Protein AF-A0A3P6D3C7-F1 (afdb_monomer)

Foldseek 3Di:
DVVVVVVVVVVVVVVVVVVVVVVVVVVVVVVVVPDDDPDADPPVGDDDDDPPDDDDDDDDQVPDQQPCPVQVPDPNSPDDWAWDQPPVVRGIHTD

Nearest PDB structures (foldseek):
  6nby-assembly1_I  TM=8.398E-01  e=3.054E-09  Thermosynechococcus vestitus BP-1
  6tjv-assembly1_I  TM=9.315E-01  e=3.288E-08  Thermosynechococcus vestitus BP-1
  6l7p-assembly1_I  TM=8.449E-01  e=1.360E-08  Thermosynechococcus vestitus BP-1
  7z0s-assembly1_F  TM=7.542E-01  e=3.197E-01  Escherichia coli K-12

Structure (mmCIF, N/CA/C/O backbone):
data_AF-A0A3P6D3C7-F1
#
_entry.id   AF-A0A3P6D3C7-F1
#
loop_
_atom_site.group_PDB
_atom_site.id
_atom_site.type_symbol
_atom_site.label_atom_id
_atom_site.label_alt_id
_atom_site.label_comp_id
_atom_site.label_asym_id
_atom_site.label_entity_id
_atom_site.label_seq_id
_atom_site.pdbx_PDB_ins_code
_atom_site.Cartn_x
_atom_site.Cartn_y
_atom_site.Cartn_z
_atom_site.occupancy
_atom_site.B_iso_or_equiv
_atom_site.auth_seq_id
_atom_site.auth_comp_id
_atom_site.auth_asym_id
_atom_site.auth_atom_id
_atom_site.pdbx_PDB_model_num
ATOM 1 N N . MET A 1 1 ? -9.542 -12.454 62.817 1.00 54.44 1 MET A N 1
ATOM 2 C CA . MET A 1 1 ? -10.793 -12.211 62.056 1.00 54.44 1 MET A CA 1
ATOM 3 C C . MET A 1 1 ? -10.710 -11.000 61.123 1.00 54.44 1 MET A C 1
ATOM 5 O O . MET A 1 1 ? -11.135 -11.123 59.986 1.00 54.44 1 MET A O 1
ATOM 9 N N . LEU A 1 2 ? -10.102 -9.876 61.528 1.00 63.59 2 LEU A N 1
ATOM 10 C CA . LEU A 1 2 ? -9.912 -8.683 60.678 1.00 63.59 2 LEU A CA 1
ATOM 11 C C . LEU A 1 2 ? -9.209 -8.885 59.306 1.00 63.59 2 LEU A C 1
ATOM 13 O O . LEU A 1 2 ? -9.701 -8.317 58.335 1.00 63.59 2 LEU A O 1
ATOM 17 N N . PRO A 1 3 ? -8.132 -9.689 59.155 1.00 71.81 3 PRO A N 1
ATOM 18 C CA . PRO A 1 3 ? -7.420 -9.793 57.870 1.00 71.81 3 PRO A CA 1
ATOM 19 C C . PRO A 1 3 ? -8.184 -10.576 56.786 1.00 71.81 3 PRO A C 1
ATOM 21 O O . PRO A 1 3 ? -7.957 -10.368 55.599 1.00 71.81 3 PRO A O 1
ATOM 24 N N . MET A 1 4 ? -9.120 -11.452 57.173 1.00 73.06 4 MET A N 1
ATOM 25 C CA . MET A 1 4 ? -9.997 -12.136 56.210 1.00 73.06 4 MET A CA 1
ATOM 26 C C . MET A 1 4 ? -11.016 -11.170 55.594 1.00 73.06 4 MET A C 1
ATOM 28 O O . MET A 1 4 ? -11.297 -11.240 54.400 1.00 73.06 4 MET A O 1
ATOM 32 N N . IL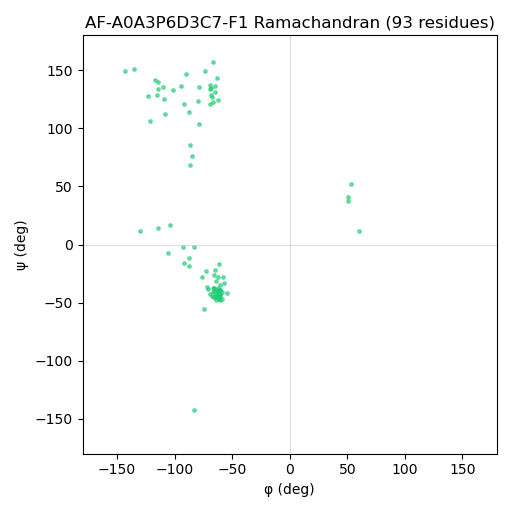E A 1 5 ? -11.541 -10.246 56.402 1.00 79.25 5 ILE A N 1
ATOM 33 C CA . ILE A 1 5 ? -12.549 -9.270 55.973 1.00 79.25 5 ILE A CA 1
ATOM 34 C C . ILE A 1 5 ? -11.925 -8.266 54.995 1.00 79.25 5 ILE A C 1
ATOM 36 O O . ILE A 1 5 ? -12.508 -7.977 53.952 1.00 79.25 5 ILE A O 1
ATOM 40 N N . THR A 1 6 ? -10.706 -7.791 55.271 1.00 81.69 6 THR A N 1
ATOM 41 C CA . THR A 1 6 ? -9.988 -6.883 54.362 1.00 81.69 6 THR A CA 1
ATOM 42 C C . THR A 1 6 ? -9.601 -7.561 53.046 1.00 81.69 6 THR A C 1
ATOM 44 O O . THR A 1 6 ? -9.712 -6.939 51.991 1.00 81.69 6 THR A O 1
ATOM 47 N N . GLY A 1 7 ? -9.218 -8.844 53.071 1.00 82.50 7 GLY A N 1
ATOM 48 C CA . GLY A 1 7 ? -8.962 -9.635 51.862 1.00 82.50 7 GLY A CA 1
ATOM 49 C C . GLY A 1 7 ? -10.198 -9.768 50.965 1.00 82.50 7 GLY A C 1
ATOM 50 O O . GLY A 1 7 ? -10.118 -9.509 49.764 1.00 82.50 7 GLY A O 1
ATOM 51 N N . PHE A 1 8 ? -11.355 -10.087 51.555 1.00 85.50 8 PHE A N 1
ATOM 52 C CA . PHE A 1 8 ? -12.626 -10.178 50.829 1.00 85.50 8 PHE A CA 1
ATOM 53 C C . PHE A 1 8 ? -13.050 -8.830 50.224 1.00 85.50 8 PHE A C 1
ATOM 55 O O . PHE A 1 8 ? -13.423 -8.760 49.052 1.00 85.50 8 PHE A O 1
ATOM 62 N N . MET A 1 9 ? -12.926 -7.739 50.986 1.00 84.12 9 MET A N 1
ATOM 63 C CA . MET A 1 9 ? -13.222 -6.388 50.496 1.00 84.12 9 MET A CA 1
ATOM 64 C C . MET A 1 9 ? -12.300 -5.968 49.341 1.00 84.12 9 MET A C 1
ATOM 66 O O . MET A 1 9 ? -12.771 -5.398 48.356 1.00 84.12 9 MET A O 1
ATOM 70 N N . ASN A 1 10 ? -11.005 -6.284 49.423 1.00 88.19 10 ASN A N 1
ATOM 71 C CA . ASN A 1 10 ? -10.037 -5.978 48.369 1.00 88.19 10 ASN A CA 1
ATOM 72 C C . ASN A 1 10 ? -10.304 -6.781 47.087 1.00 88.19 10 ASN A C 1
ATOM 74 O O . ASN A 1 10 ? -10.245 -6.214 45.996 1.00 88.19 10 ASN A O 1
ATOM 78 N N . TYR A 1 11 ? -10.653 -8.066 47.205 1.00 89.50 11 TYR A N 1
ATOM 79 C CA . TYR A 1 11 ? -11.048 -8.890 46.060 1.00 89.50 11 TYR A CA 1
ATOM 80 C C . TYR A 1 11 ? -12.312 -8.338 45.388 1.00 89.50 11 TYR A C 1
ATOM 82 O O . TYR A 1 11 ? -12.315 -8.113 44.181 1.00 89.50 11 TYR A O 1
ATOM 90 N N . GLY A 1 12 ? -13.339 -7.986 46.172 1.00 91.81 12 GLY A N 1
ATOM 91 C CA . GLY A 1 12 ? -14.556 -7.357 45.648 1.00 91.81 12 GLY A CA 1
ATOM 92 C C . GLY A 1 12 ? -14.284 -6.036 44.915 1.00 91.81 12 GLY A C 1
ATOM 93 O O . GLY A 1 12 ? -14.823 -5.800 43.831 1.00 91.81 12 GLY A O 1
ATOM 94 N N . GLN A 1 13 ? -13.389 -5.194 45.447 1.00 90.75 13 GLN A N 1
ATOM 95 C CA . GLN A 1 13 ? -12.955 -3.971 44.761 1.00 90.75 13 GLN A CA 1
ATOM 96 C C . GLN A 1 13 ? -12.225 -4.261 43.442 1.00 90.75 13 GLN A C 1
ATOM 98 O O . GLN A 1 13 ? -12.443 -3.546 42.461 1.00 90.75 13 GLN A O 1
ATOM 103 N N . GLN A 1 14 ? -11.381 -5.295 43.387 1.00 92.69 14 GLN A N 1
ATOM 104 C CA . GLN A 1 14 ? -10.697 -5.710 42.158 1.00 92.69 14 GLN A CA 1
ATOM 105 C C . GLN A 1 14 ? -11.687 -6.227 41.108 1.00 92.69 14 GLN A C 1
ATOM 107 O O . GLN A 1 14 ? -11.621 -5.796 39.956 1.00 92.69 14 GLN A O 1
ATOM 112 N N . THR A 1 15 ? -12.649 -7.066 41.501 1.00 94.00 15 THR A N 1
ATOM 113 C CA . THR A 1 15 ? -13.689 -7.585 40.601 1.00 94.00 15 THR A CA 1
ATOM 114 C C . THR A 1 15 ? -14.537 -6.457 40.013 1.00 94.00 15 THR A C 1
ATOM 116 O O . THR A 1 15 ? -14.787 -6.440 38.810 1.00 94.00 15 THR A O 1
ATOM 119 N N . LEU A 1 16 ? -14.920 -5.460 40.819 1.00 94.06 16 LEU A N 1
ATOM 120 C CA . LEU A 1 16 ? -15.676 -4.296 40.341 1.00 94.06 16 LEU A CA 1
ATOM 121 C C . LEU A 1 16 ? -14.868 -3.418 39.378 1.00 94.06 16 LEU A C 1
ATOM 123 O O . LEU A 1 16 ? -15.419 -2.906 38.401 1.00 94.06 16 LEU A O 1
ATOM 127 N N . ARG A 1 17 ? -13.564 -3.243 39.623 1.00 94.06 17 ARG A N 1
ATOM 128 C CA . ARG A 1 17 ? -1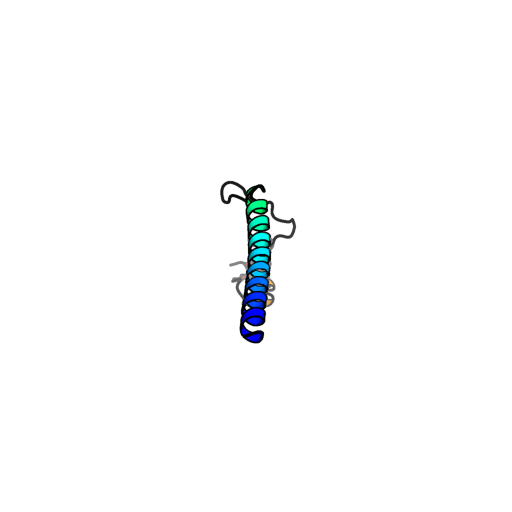2.674 -2.533 38.690 1.00 94.06 17 ARG A CA 1
ATOM 129 C C . ARG A 1 17 ? -12.571 -3.282 37.363 1.00 94.06 17 ARG A C 1
ATOM 131 O O . ARG A 1 17 ? -12.771 -2.670 36.318 1.00 94.06 17 ARG A O 1
ATOM 138 N N . ALA A 1 18 ? -12.344 -4.594 37.407 1.00 95.38 18 ALA A N 1
ATOM 139 C CA . ALA A 1 18 ? -12.284 -5.437 36.216 1.00 95.38 18 ALA A CA 1
ATOM 140 C C . ALA A 1 18 ? -13.596 -5.384 35.414 1.00 95.38 18 ALA A C 1
ATOM 142 O O . ALA A 1 18 ? -13.571 -5.132 34.211 1.00 95.38 18 ALA A O 1
ATOM 143 N N . ALA A 1 19 ? -14.743 -5.517 36.085 1.00 96.62 19 ALA A N 1
ATOM 144 C CA . ALA A 1 19 ? -16.057 -5.426 35.454 1.00 96.62 19 ALA A CA 1
ATOM 145 C C . ALA A 1 19 ? -16.300 -4.061 34.787 1.00 96.62 19 ALA A C 1
ATOM 147 O O . ALA A 1 19 ? -16.838 -4.006 33.683 1.00 96.62 19 ALA A O 1
ATOM 148 N N . ARG A 1 20 ? -15.860 -2.954 35.407 1.00 96.50 20 ARG A N 1
ATOM 149 C CA . ARG A 1 20 ? -15.943 -1.616 34.797 1.00 96.50 20 ARG A CA 1
ATOM 150 C C . ARG A 1 20 ? -15.107 -1.503 33.526 1.00 96.50 20 ARG A C 1
ATOM 152 O O . ARG A 1 20 ? -15.613 -0.979 32.540 1.00 96.50 20 ARG A O 1
ATOM 159 N N . TYR A 1 21 ? -13.870 -1.997 33.525 1.00 97.00 21 TYR A N 1
ATOM 160 C CA . TYR A 1 21 ? -13.022 -1.961 32.327 1.00 97.00 21 TYR A CA 1
ATOM 161 C C . TYR A 1 21 ? -13.591 -2.815 31.193 1.00 97.00 21 TYR A C 1
ATOM 163 O O . TYR A 1 21 ? -13.626 -2.380 30.044 1.00 97.00 21 TYR A O 1
ATOM 171 N N . ILE A 1 22 ? -14.115 -3.995 31.526 1.00 97.44 22 ILE A N 1
ATOM 172 C CA . ILE A 1 22 ? -14.802 -4.865 30.568 1.00 97.44 22 ILE A CA 1
ATOM 173 C C . ILE A 1 22 ? -16.041 -4.158 29.998 1.00 97.44 22 ILE A C 1
ATOM 175 O O . ILE A 1 22 ? -16.218 -4.108 28.783 1.00 97.44 22 ILE A O 1
ATOM 179 N N . GLY A 1 23 ? -16.861 -3.542 30.854 1.00 97.56 23 GLY A N 1
ATOM 180 C CA . GLY A 1 23 ? -18.041 -2.783 30.435 1.00 97.56 23 GLY A CA 1
ATOM 181 C C . GLY A 1 23 ? -17.704 -1.591 29.535 1.00 97.56 23 GLY A C 1
ATOM 182 O O . GLY A 1 23 ? -18.396 -1.357 28.545 1.00 97.56 23 GLY A O 1
ATOM 183 N N . GLN A 1 24 ? -16.611 -0.878 29.819 1.00 96.69 24 GLN A N 1
ATOM 184 C CA . GLN A 1 24 ? -16.105 0.189 28.948 1.00 96.69 24 GLN A CA 1
ATOM 185 C C . GLN A 1 24 ? -15.727 -0.349 27.561 1.00 96.69 24 GLN A C 1
ATOM 187 O O . GLN A 1 24 ? -16.120 0.241 26.555 1.00 96.69 24 GLN A O 1
ATOM 192 N N . GLY A 1 25 ? -15.034 -1.492 27.494 1.00 97.19 25 GLY A N 1
ATOM 193 C CA . GLY A 1 25 ? -14.697 -2.156 26.231 1.00 97.19 25 GLY A CA 1
ATOM 194 C C . GLY A 1 25 ? -15.938 -2.562 25.432 1.00 97.19 25 GLY A C 1
ATOM 195 O O . GLY A 1 25 ? -16.057 -2.221 24.254 1.00 97.19 25 GLY A O 1
ATOM 196 N N . PHE A 1 26 ? -16.910 -3.206 26.083 1.00 97.19 26 PHE A N 1
ATOM 197 C CA . PHE A 1 26 ? -18.168 -3.593 25.440 1.00 97.19 26 PHE A CA 1
ATOM 198 C C . PHE A 1 26 ? -18.949 -2.389 24.908 1.00 97.19 26 PHE A C 1
ATOM 200 O O . PHE A 1 26 ? -19.428 -2.423 23.773 1.00 97.19 26 PHE A O 1
ATOM 207 N N . MET A 1 27 ? -19.020 -1.297 25.670 1.00 97.25 27 MET A N 1
ATOM 208 C CA . MET A 1 27 ? -19.701 -0.078 25.232 1.00 97.25 27 MET A CA 1
ATOM 209 C C . MET A 1 27 ? -19.073 0.503 23.956 1.00 97.25 27 MET A C 1
ATOM 211 O O . MET A 1 27 ? -19.790 0.912 23.040 1.00 97.25 27 MET A O 1
ATOM 215 N N . ILE A 1 28 ? -17.741 0.468 23.842 1.00 96.81 28 ILE A N 1
ATOM 216 C CA . ILE A 1 28 ? -17.037 0.889 22.625 1.00 96.81 28 ILE A CA 1
ATOM 217 C C . ILE A 1 28 ? -17.363 -0.049 21.458 1.00 96.81 28 ILE A C 1
ATOM 219 O O . ILE A 1 28 ? -17.668 0.440 20.367 1.00 96.81 28 ILE A O 1
ATOM 223 N N . THR A 1 29 ? -17.340 -1.370 21.658 1.00 96.19 29 THR A N 1
ATOM 224 C CA . THR A 1 29 ? -17.677 -2.320 20.580 1.00 96.19 29 THR A CA 1
ATOM 225 C C . THR A 1 29 ? -19.102 -2.119 20.070 1.00 96.19 29 THR A C 1
ATOM 227 O O . THR A 1 29 ? -19.305 -2.011 18.862 1.00 96.19 29 THR A O 1
ATOM 230 N N . LEU A 1 30 ? -20.069 -1.935 20.975 1.00 96.31 30 LEU A N 1
ATOM 231 C CA . LEU A 1 30 ? -21.456 -1.658 20.615 1.00 96.31 30 LEU A CA 1
ATOM 232 C C . LEU A 1 30 ? -21.571 -0.344 19.828 1.00 96.31 30 LEU A C 1
ATOM 234 O O . LEU A 1 30 ? -22.248 -0.302 18.804 1.00 96.31 30 LEU A O 1
ATOM 238 N N . SER A 1 31 ? -20.834 0.701 20.222 1.00 95.88 31 SER A N 1
ATOM 239 C CA . SER A 1 31 ? -20.814 1.973 19.483 1.00 95.88 31 SER A CA 1
ATOM 240 C C . SER A 1 31 ? -20.280 1.853 18.045 1.00 95.88 31 SER A C 1
ATOM 242 O O . SER A 1 31 ? -20.693 2.627 17.182 1.00 95.88 31 SER A O 1
ATOM 244 N N . HIS A 1 32 ? -19.399 0.884 17.757 1.00 96.19 32 HIS A N 1
ATOM 245 C CA . HIS A 1 32 ? -18.877 0.652 16.404 1.00 96.19 32 HIS A CA 1
ATOM 246 C C . HIS A 1 32 ? -19.888 -0.061 15.501 1.00 96.19 32 HIS A C 1
ATOM 248 O O . HIS A 1 32 ? -19.878 0.186 14.299 1.00 96.19 32 HIS A O 1
ATOM 254 N N . THR A 1 33 ? -20.791 -0.877 16.057 1.00 95.12 33 THR A N 1
ATOM 255 C CA . THR A 1 33 ? -21.837 -1.561 15.269 1.00 95.12 33 THR A CA 1
ATOM 256 C C . THR A 1 33 ? -22.848 -0.600 14.641 1.00 95.12 33 THR A C 1
ATOM 258 O O . THR A 1 33 ? -23.412 -0.904 13.598 1.00 95.12 33 THR A O 1
ATOM 261 N N . ASN A 1 34 ? -23.038 0.583 15.235 1.00 95.62 34 ASN A N 1
ATOM 262 C CA . ASN A 1 34 ? -23.924 1.624 14.710 1.00 95.62 34 ASN A CA 1
ATOM 263 C C . ASN A 1 34 ? -23.265 2.503 13.625 1.00 95.62 34 ASN A C 1
ATOM 265 O O . ASN A 1 34 ? -23.887 3.429 13.108 1.00 95.62 34 ASN A O 1
ATOM 269 N N . ARG A 1 35 ? -21.984 2.282 13.300 1.00 95.75 35 ARG A N 1
ATOM 270 C CA . ARG A 1 35 ? -21.298 3.022 12.233 1.00 95.75 35 ARG A CA 1
ATOM 271 C C . ARG A 1 35 ? -21.472 2.296 10.905 1.00 95.75 35 ARG A C 1
ATOM 273 O O . ARG A 1 35 ? -21.482 1.070 10.854 1.00 95.75 35 ARG A O 1
ATOM 280 N N . LEU A 1 36 ? -21.555 3.062 9.821 1.00 94.88 36 LEU A N 1
ATOM 281 C CA . LEU A 1 36 ? -21.532 2.504 8.471 1.00 94.88 36 LEU A CA 1
ATOM 282 C C . LEU A 1 36 ? -20.182 1.805 8.207 1.00 94.88 36 LEU A C 1
ATOM 284 O O . LEU A 1 36 ? -19.145 2.294 8.674 1.00 94.88 36 LEU A O 1
ATOM 288 N N . PRO A 1 37 ? -20.170 0.681 7.468 1.00 93.88 37 PRO A N 1
ATOM 289 C CA . PRO A 1 37 ? -18.941 -0.037 7.160 1.00 93.88 37 PRO A CA 1
ATOM 290 C C . PRO A 1 37 ? -18.035 0.806 6.254 1.00 93.88 37 PRO A C 1
ATOM 292 O O . PRO A 1 37 ? -18.420 1.192 5.154 1.00 93.88 37 PRO A O 1
ATOM 295 N N . VAL A 1 38 ? -16.804 1.064 6.702 1.00 94.06 38 VAL A N 1
ATOM 296 C CA . VAL A 1 38 ? -15.768 1.745 5.905 1.00 94.06 38 VAL A CA 1
ATOM 297 C C . VAL A 1 38 ? -15.029 0.697 5.067 1.00 94.06 38 VAL A C 1
ATOM 299 O O . VAL A 1 38 ? -13.883 0.344 5.337 1.00 94.06 38 VAL A O 1
ATOM 302 N N . THR A 1 39 ? -15.734 0.127 4.091 1.00 94.31 39 THR A N 1
ATOM 303 C CA . THR A 1 39 ? -15.246 -0.956 3.221 1.00 94.31 39 THR A CA 1
ATOM 304 C C . THR A 1 39 ? -15.599 -0.672 1.769 1.00 94.31 39 THR A C 1
ATOM 306 O O . THR A 1 39 ? -16.640 -0.083 1.512 1.00 94.31 39 THR A O 1
ATOM 309 N N . ILE A 1 40 ? -14.785 -1.160 0.832 1.00 95.56 40 ILE A N 1
ATOM 310 C CA . ILE A 1 40 ? -15.040 -1.072 -0.612 1.00 95.56 40 ILE A CA 1
ATOM 311 C C . ILE A 1 40 ? -15.373 -2.473 -1.118 1.00 95.56 40 ILE A C 1
ATOM 313 O O . ILE A 1 40 ? -14.597 -3.409 -0.899 1.00 95.56 40 ILE A O 1
ATOM 317 N N . GLN A 1 41 ? -16.517 -2.634 -1.780 1.00 96.06 41 GLN A N 1
ATOM 318 C CA . GLN A 1 41 ? -17.006 -3.951 -2.201 1.00 96.06 41 GLN A CA 1
ATOM 319 C C . GLN A 1 41 ? -16.416 -4.401 -3.544 1.00 96.06 41 GLN A C 1
ATOM 321 O O . GLN A 1 41 ? -17.090 -4.395 -4.573 1.00 96.06 41 GLN A O 1
ATOM 326 N N . TYR A 1 42 ? -15.161 -4.846 -3.554 1.00 94.56 42 TYR A N 1
ATOM 327 C CA . TYR A 1 42 ? -14.575 -5.466 -4.748 1.00 94.56 42 TYR A CA 1
ATOM 328 C C . TYR A 1 42 ? -15.301 -6.785 -5.096 1.00 94.56 42 TYR A C 1
ATOM 330 O O . TYR A 1 42 ? -15.550 -7.581 -4.188 1.00 94.56 42 TYR A O 1
ATOM 338 N N . PRO A 1 43 ? -15.622 -7.082 -6.373 1.00 95.38 43 PRO A N 1
ATOM 339 C CA . PRO A 1 43 ? -15.257 -6.371 -7.606 1.00 95.38 43 PRO A CA 1
ATOM 340 C C . PRO A 1 43 ? -16.271 -5.319 -8.089 1.00 95.38 43 PRO A C 1
ATOM 342 O O . PRO A 1 43 ? -16.027 -4.684 -9.118 1.00 95.38 43 PRO A O 1
ATOM 345 N N . TYR A 1 44 ? -17.396 -5.160 -7.389 1.00 96.75 44 TYR A N 1
ATOM 346 C CA . TYR A 1 44 ? -18.507 -4.286 -7.785 1.00 96.75 44 TYR A CA 1
ATOM 347 C C . TYR A 1 44 ? -18.166 -2.798 -7.640 1.00 96.75 44 TYR A C 1
ATOM 349 O O . TYR A 1 44 ? -18.535 -1.989 -8.486 1.00 96.75 44 TYR A O 1
ATOM 357 N N . GLU A 1 45 ? -17.407 -2.453 -6.605 1.00 95.69 45 GLU A N 1
ATOM 358 C CA . GLU A 1 45 ? -16.889 -1.118 -6.341 1.00 95.69 45 GLU A CA 1
ATOM 359 C C . GLU A 1 45 ? -15.356 -1.142 -6.427 1.00 95.69 45 GLU A C 1
ATOM 361 O O . GLU A 1 45 ? -14.693 -1.991 -5.825 1.00 95.69 45 GLU A O 1
ATOM 366 N N . LYS A 1 46 ? -14.774 -0.222 -7.206 1.00 93.69 46 LYS A N 1
ATOM 367 C CA . LYS A 1 46 ? -13.320 -0.098 -7.386 1.00 93.69 46 LYS A CA 1
ATOM 368 C C . LYS A 1 46 ? -12.835 1.225 -6.814 1.00 93.69 46 LYS A C 1
ATOM 370 O O . LYS A 1 46 ? -13.396 2.274 -7.116 1.00 93.69 46 LYS A O 1
ATOM 375 N N . LEU A 1 47 ? -11.748 1.173 -6.046 1.00 93.06 47 LEU A N 1
ATOM 376 C CA . LEU A 1 47 ? -11.064 2.374 -5.578 1.00 93.06 47 LEU A CA 1
ATOM 377 C C . LEU A 1 47 ? -10.390 3.089 -6.757 1.00 93.06 47 LEU A C 1
ATOM 379 O O . LEU A 1 47 ? -9.732 2.459 -7.588 1.00 93.06 47 LEU A O 1
ATOM 383 N N . ILE A 1 48 ? -10.512 4.413 -6.790 1.00 93.75 48 ILE A N 1
ATOM 384 C CA . ILE A 1 48 ? -9.772 5.265 -7.718 1.00 93.75 48 ILE A CA 1
ATOM 385 C C . ILE A 1 48 ? -8.294 5.244 -7.312 1.00 93.75 48 ILE A C 1
ATOM 387 O O . ILE A 1 48 ? -7.936 5.592 -6.186 1.00 93.75 48 ILE A O 1
ATOM 391 N N . THR A 1 49 ? -7.426 4.812 -8.224 1.00 94.12 49 THR A N 1
ATOM 392 C CA . THR A 1 49 ? -5.976 4.808 -8.009 1.00 94.12 49 THR A CA 1
ATOM 393 C C . THR A 1 49 ? -5.409 6.222 -8.079 1.00 94.12 49 THR A C 1
ATOM 395 O O . THR A 1 49 ? -5.900 7.057 -8.835 1.00 94.12 49 THR A O 1
ATOM 398 N N . SER A 1 50 ? -4.338 6.487 -7.331 1.00 95.75 50 SER A N 1
ATOM 399 C CA . SER A 1 50 ? -3.631 7.767 -7.409 1.00 95.75 50 SER A CA 1
ATOM 400 C C . SER A 1 50 ? -2.951 7.967 -8.769 1.00 95.75 50 SER A C 1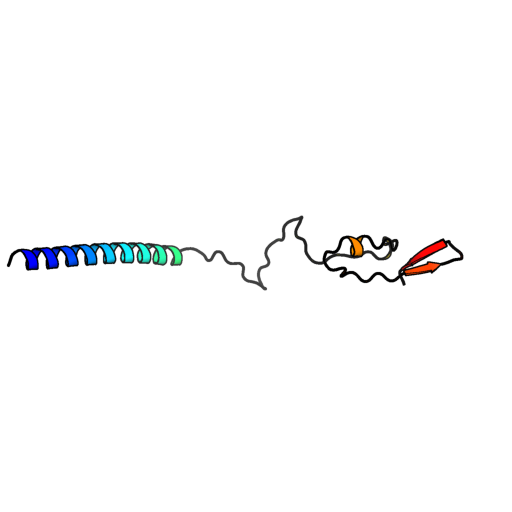
ATOM 402 O O . SER A 1 50 ? -2.597 7.004 -9.447 1.00 95.75 50 SER A O 1
ATOM 404 N N . GLU A 1 51 ? -2.694 9.224 -9.142 1.00 95.75 51 GLU A N 1
ATOM 405 C CA . GLU A 1 51 ? -2.042 9.579 -10.417 1.00 95.75 51 GLU A CA 1
ATOM 406 C C . GLU A 1 51 ? -0.654 8.940 -10.596 1.00 95.75 51 GLU A C 1
ATOM 408 O O . GLU A 1 51 ? -0.215 8.683 -11.712 1.00 95.75 51 GLU A O 1
ATOM 413 N N . ARG A 1 52 ? 0.049 8.665 -9.489 1.00 96.00 52 ARG A N 1
ATOM 414 C CA . ARG A 1 52 ? 1.386 8.043 -9.475 1.00 96.00 52 ARG A CA 1
ATOM 415 C C . ARG A 1 52 ? 1.361 6.568 -9.075 1.00 96.00 52 ARG A C 1
ATOM 417 O O . ARG A 1 52 ? 2.396 6.019 -8.689 1.00 96.00 52 ARG A O 1
ATOM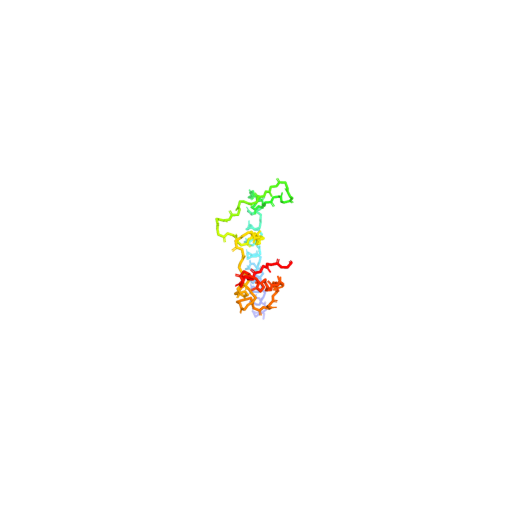 424 N N . PHE A 1 53 ? 0.196 5.927 -9.119 1.00 96.88 53 PHE A N 1
ATOM 425 C CA . PHE A 1 53 ? 0.081 4.505 -8.829 1.00 96.88 53 PHE A CA 1
ATOM 426 C C . PHE A 1 53 ? 0.883 3.684 -9.849 1.00 96.88 53 PHE A C 1
ATOM 428 O O . PHE A 1 53 ? 0.695 3.795 -11.060 1.00 96.88 53 PHE A O 1
ATOM 435 N N . ARG A 1 54 ? 1.799 2.845 -9.357 1.00 95.81 54 ARG A N 1
ATOM 436 C CA . ARG A 1 54 ? 2.641 1.984 -10.194 1.00 95.81 54 ARG A CA 1
ATOM 437 C C .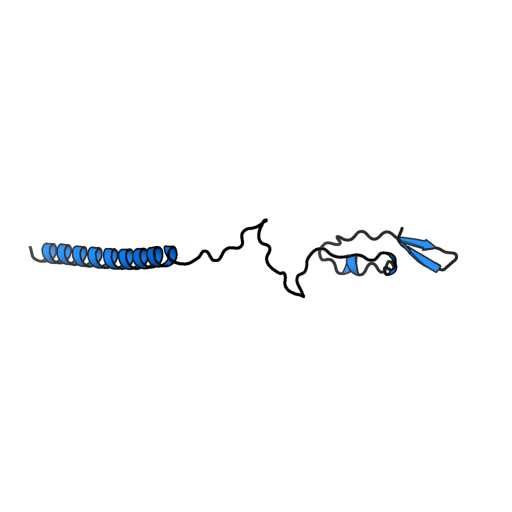 ARG A 1 54 ? 1.905 0.676 -10.480 1.00 95.81 54 ARG A C 1
ATOM 439 O O . ARG A 1 54 ? 2.058 -0.295 -9.748 1.00 95.81 54 ARG A O 1
ATOM 446 N N . GLY A 1 55 ? 1.070 0.693 -11.517 1.00 94.44 55 GLY A N 1
ATOM 447 C CA . GLY A 1 55 ? 0.371 -0.487 -12.025 1.00 94.44 55 GLY A CA 1
ATOM 448 C C . GLY A 1 55 ? 1.232 -1.320 -12.979 1.00 94.44 55 GLY A C 1
ATOM 449 O O . GLY A 1 55 ? 2.441 -1.465 -12.808 1.00 94.44 55 GLY A O 1
ATOM 450 N N . ARG A 1 56 ? 0.602 -1.859 -14.026 1.00 94.75 56 ARG A N 1
ATOM 451 C CA . ARG A 1 56 ? 1.309 -2.581 -15.090 1.00 94.75 56 ARG A CA 1
ATOM 452 C C . ARG A 1 56 ? 2.156 -1.614 -15.923 1.00 94.75 56 ARG A C 1
ATOM 454 O O . ARG A 1 56 ? 1.656 -0.580 -16.360 1.00 94.75 56 ARG A O 1
ATOM 461 N N . ILE A 1 57 ? 3.403 -1.990 -16.197 1.00 95.00 57 ILE A N 1
ATOM 462 C CA . ILE A 1 57 ? 4.284 -1.253 -17.110 1.00 95.00 57 ILE A CA 1
ATOM 463 C C . ILE A 1 57 ? 3.700 -1.319 -18.528 1.00 95.00 57 ILE A C 1
ATOM 465 O O . ILE A 1 57 ? 3.335 -2.392 -19.009 1.00 95.00 57 ILE A O 1
ATOM 469 N N . HIS A 1 58 ? 3.603 -0.168 -19.190 1.00 95.00 58 HIS A N 1
ATOM 470 C CA . HIS A 1 58 ? 3.274 -0.072 -20.609 1.00 95.00 58 HIS A CA 1
ATOM 471 C C . HIS A 1 58 ? 4.569 -0.008 -21.424 1.00 95.00 58 HIS A C 1
ATOM 473 O O . HIS A 1 58 ? 5.494 0.710 -21.043 1.00 95.00 58 HIS A O 1
ATOM 479 N N . PHE A 1 59 ? 4.635 -0.745 -22.531 1.00 94.25 59 PHE A N 1
ATOM 480 C CA . PHE A 1 59 ? 5.807 -0.788 -23.400 1.00 94.25 59 PHE A CA 1
ATOM 481 C C . PHE A 1 59 ? 5.426 -0.385 -24.823 1.00 94.25 59 PHE A C 1
ATOM 483 O O . PHE A 1 59 ? 4.498 -0.943 -25.402 1.00 94.25 59 PHE A O 1
ATOM 490 N N . GLU A 1 60 ? 6.158 0.580 -25.376 1.00 94.62 60 GLU A N 1
ATOM 491 C CA . GLU A 1 60 ? 6.008 1.042 -26.755 1.00 94.62 60 GLU A CA 1
ATOM 492 C C . GLU A 1 60 ? 7.211 0.573 -27.575 1.00 94.62 60 GLU A C 1
ATOM 494 O O . GLU A 1 60 ? 8.335 1.033 -27.358 1.00 94.62 60 GLU A O 1
ATOM 499 N N . PHE A 1 61 ? 6.968 -0.346 -28.511 1.00 91.00 61 PHE A N 1
ATOM 500 C CA . PHE A 1 61 ? 8.023 -1.011 -29.279 1.00 91.00 61 PHE A CA 1
ATOM 501 C C . PHE A 1 61 ? 8.808 -0.029 -30.161 1.00 91.00 61 PHE A C 1
ATOM 503 O O . PHE A 1 61 ? 10.036 -0.029 -30.143 1.00 91.00 61 PHE A O 1
ATOM 510 N N . ASP A 1 62 ? 8.108 0.884 -30.836 1.00 91.69 62 ASP A N 1
ATOM 511 C CA . ASP A 1 62 ? 8.699 1.817 -31.807 1.00 91.69 62 ASP A CA 1
ATOM 512 C C . ASP A 1 62 ? 9.684 2.822 -31.186 1.00 91.69 62 ASP A C 1
ATOM 514 O O . ASP A 1 62 ? 10.534 3.383 -31.880 1.00 91.69 62 ASP A O 1
ATOM 518 N N . LYS A 1 63 ? 9.578 3.065 -29.872 1.00 92.31 63 LYS A N 1
ATOM 519 C CA . LYS A 1 63 ? 10.444 4.005 -29.141 1.00 92.31 63 LYS A CA 1
ATOM 520 C C . LYS A 1 63 ? 11.680 3.346 -28.538 1.00 92.31 63 LYS A C 1
ATOM 522 O O . LYS A 1 63 ? 12.602 4.049 -28.121 1.00 92.31 63 LYS A O 1
ATOM 527 N N . CYS A 1 64 ? 11.707 2.022 -28.431 1.00 93.00 64 CYS A N 1
ATOM 528 C CA . CYS A 1 64 ? 12.815 1.329 -27.796 1.00 93.00 64 CYS A CA 1
ATOM 529 C C . CYS A 1 64 ? 14.018 1.236 -28.754 1.00 93.00 64 CYS A C 1
ATOM 531 O O . CYS A 1 64 ? 13.882 0.919 -29.931 1.00 93.00 64 CYS A O 1
AT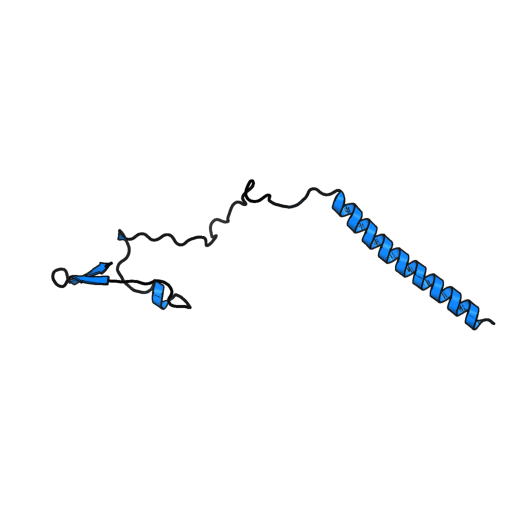OM 533 N N . ILE A 1 65 ? 15.220 1.514 -28.240 1.00 92.50 65 ILE A N 1
ATOM 534 C CA . ILE A 1 65 ? 16.479 1.526 -29.012 1.00 92.50 65 ILE A CA 1
ATOM 535 C C . ILE A 1 65 ? 17.460 0.425 -28.583 1.00 92.50 65 ILE A C 1
ATOM 537 O O . ILE A 1 65 ? 18.647 0.500 -28.894 1.00 92.50 65 ILE A O 1
ATOM 541 N N . ALA A 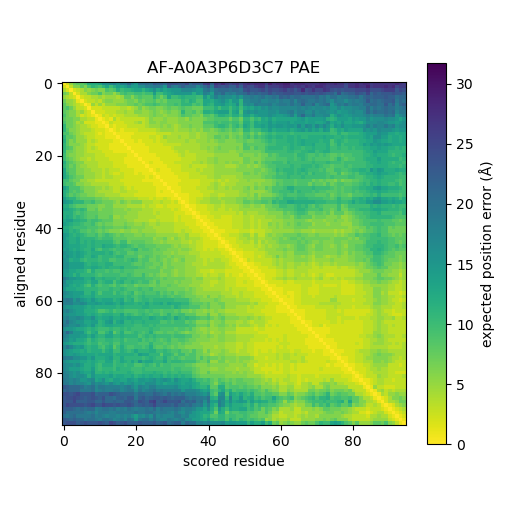1 66 ? 16.986 -0.565 -27.821 1.00 94.00 66 ALA A N 1
ATOM 542 C CA . ALA A 1 66 ? 17.804 -1.654 -27.282 1.00 94.00 66 ALA A CA 1
ATOM 543 C C . ALA A 1 66 ? 19.052 -1.166 -26.505 1.00 94.00 66 ALA A C 1
ATOM 545 O O . ALA A 1 66 ? 20.191 -1.559 -26.775 1.00 94.00 66 ALA A O 1
ATOM 546 N N . CYS A 1 67 ? 18.834 -0.267 -25.536 1.00 93.44 67 CYS A N 1
ATOM 547 C CA . CYS A 1 67 ? 19.890 0.280 -24.674 1.00 93.44 67 CYS A CA 1
ATOM 548 C C . CYS A 1 67 ? 20.176 -0.550 -23.411 1.00 93.44 67 CYS A C 1
ATOM 550 O O . CYS A 1 67 ? 21.145 -0.257 -22.718 1.00 93.44 67 CYS A O 1
ATOM 552 N N . GLU A 1 68 ? 19.320 -1.527 -23.083 1.00 92.56 68 GLU A N 1
ATOM 553 C CA . GLU A 1 68 ? 19.433 -2.418 -21.910 1.00 92.56 68 GLU A CA 1
ATOM 554 C C . GLU A 1 68 ? 19.435 -1.710 -20.537 1.00 92.56 68 GLU A C 1
ATOM 556 O O . GLU A 1 68 ? 19.680 -2.332 -19.504 1.00 92.56 68 GLU A O 1
ATOM 561 N N . VAL A 1 69 ? 19.095 -0.416 -20.482 1.00 95.25 69 VAL A N 1
ATOM 562 C CA . VAL A 1 69 ? 18.999 0.337 -19.215 1.00 95.25 69 VAL A CA 1
ATOM 563 C C . VAL A 1 69 ? 17.918 -0.248 -18.306 1.00 95.25 69 VAL A C 1
ATOM 565 O O . VAL A 1 69 ? 18.107 -0.319 -17.095 1.00 95.25 69 VAL A O 1
ATOM 568 N N . CYS A 1 70 ? 16.801 -0.703 -18.879 1.00 95.25 70 CYS A N 1
ATOM 569 C CA . CYS A 1 70 ? 15.726 -1.348 -18.129 1.00 95.25 70 CYS A CA 1
ATOM 570 C C . CYS A 1 70 ? 16.182 -2.628 -17.413 1.00 95.25 70 CYS A C 1
ATOM 572 O O . CYS A 1 70 ? 15.701 -2.879 -16.314 1.00 95.25 70 CYS A O 1
ATOM 574 N N . VAL A 1 71 ? 17.107 -3.393 -18.003 1.00 95.75 71 VAL A N 1
ATOM 575 C CA . VAL A 1 71 ? 17.677 -4.606 -17.400 1.00 95.75 71 VAL A CA 1
ATOM 576 C C . VAL A 1 71 ? 18.646 -4.206 -16.298 1.00 95.75 71 VAL A C 1
ATOM 578 O O . VAL A 1 71 ? 18.392 -4.503 -15.143 1.00 95.75 71 VAL A O 1
ATOM 581 N N . ARG A 1 72 ? 19.646 -3.376 -16.626 1.00 95.38 72 ARG A N 1
ATOM 582 C CA . ARG A 1 72 ? 20.701 -2.945 -15.691 1.00 95.38 72 ARG A CA 1
ATOM 583 C C . ARG A 1 72 ? 20.180 -2.261 -14.421 1.00 95.38 72 ARG A C 1
ATOM 585 O O . ARG A 1 72 ? 20.831 -2.315 -13.384 1.00 95.38 72 ARG A O 1
ATOM 592 N N . VAL A 1 73 ? 19.066 -1.534 -14.517 1.00 97.44 73 VAL A N 1
ATOM 593 C CA . VAL A 1 73 ? 18.448 -0.836 -13.374 1.00 97.44 73 VAL A CA 1
ATOM 594 C C . VAL A 1 73 ? 17.470 -1.744 -12.617 1.00 97.44 73 VAL A C 1
ATOM 596 O O . VAL A 1 73 ? 17.120 -1.450 -11.472 1.00 97.44 73 VAL A O 1
ATOM 599 N N . CYS A 1 74 ? 17.003 -2.837 -13.226 1.00 97.12 74 CYS A N 1
ATOM 600 C CA . CYS A 1 74 ? 16.109 -3.772 -12.561 1.00 97.12 74 CYS A CA 1
ATOM 601 C C . CYS A 1 74 ? 16.865 -4.502 -11.439 1.00 97.12 74 CYS A C 1
ATOM 603 O O . CYS A 1 74 ? 17.898 -5.102 -11.707 1.00 97.12 74 CYS A O 1
ATOM 605 N N . PRO A 1 75 ? 16.344 -4.547 -10.199 1.00 97.62 75 PRO A N 1
ATOM 606 C CA . PRO A 1 75 ? 17.023 -5.234 -9.095 1.00 97.62 75 PRO A CA 1
ATOM 607 C C . PRO A 1 75 ? 17.241 -6.741 -9.300 1.00 97.62 75 PRO A C 1
ATOM 609 O O . PRO A 1 75 ? 17.997 -7.349 -8.551 1.00 97.62 75 PRO A O 1
ATOM 612 N N . ILE A 1 76 ? 16.522 -7.345 -10.249 1.00 97.31 76 ILE A N 1
ATOM 613 C CA . ILE A 1 76 ? 16.514 -8.787 -10.524 1.00 97.31 76 ILE A CA 1
ATOM 614 C C . ILE A 1 76 ? 16.727 -9.099 -12.014 1.00 97.31 76 ILE A C 1
ATOM 616 O O . ILE A 1 76 ? 16.447 -10.219 -12.427 1.00 97.31 76 ILE A O 1
ATOM 620 N N . ASP A 1 77 ? 17.121 -8.106 -12.823 1.00 94.88 77 ASP A N 1
ATOM 621 C CA . ASP A 1 77 ? 17.332 -8.263 -14.272 1.00 94.88 77 ASP A CA 1
ATOM 622 C C . ASP A 1 77 ? 16.145 -8.926 -15.017 1.00 94.88 77 ASP A C 1
ATOM 624 O O . ASP A 1 77 ? 16.322 -9.769 -15.890 1.00 94.88 77 ASP A O 1
ATOM 628 N N . LEU A 1 78 ? 14.902 -8.558 -14.666 1.00 95.62 78 LEU A N 1
ATOM 629 C CA . LEU A 1 78 ? 13.688 -9.215 -15.183 1.00 95.62 78 LEU A CA 1
ATOM 630 C C . LEU A 1 78 ? 13.414 -9.006 -16.688 1.00 95.62 78 LEU A C 1
ATOM 632 O O . LEU A 1 78 ? 12.983 -9.960 -17.338 1.00 95.62 78 LEU A O 1
ATOM 636 N N . PRO A 1 79 ? 13.537 -7.790 -17.262 1.00 94.56 79 PRO A N 1
ATOM 637 C CA . PRO A 1 79 ? 13.174 -7.575 -18.658 1.00 94.56 79 PRO A CA 1
ATOM 638 C C . PRO A 1 79 ? 14.133 -8.318 -19.593 1.00 94.56 79 PRO A C 1
ATOM 640 O O . PRO A 1 79 ? 15.339 -8.107 -19.537 1.00 94.56 79 PRO A O 1
ATOM 643 N N . VAL A 1 80 ? 13.594 -9.130 -20.500 1.00 93.31 80 VAL A N 1
ATOM 644 C CA . VAL A 1 80 ? 14.384 -9.774 -21.557 1.00 93.31 80 VAL A CA 1
ATOM 645 C C . VAL A 1 80 ? 14.365 -8.867 -22.782 1.00 93.31 80 VAL A C 1
ATOM 647 O O . VAL A 1 80 ? 13.294 -8.518 -23.281 1.00 93.31 80 VAL A O 1
ATOM 650 N N . VAL A 1 81 ? 15.543 -8.435 -23.229 1.00 93.25 81 VAL A N 1
ATOM 651 C CA . VAL A 1 81 ? 15.701 -7.537 -24.378 1.00 93.25 81 VAL A CA 1
ATOM 652 C C . VAL A 1 81 ? 16.570 -8.223 -25.419 1.00 93.25 81 VAL A C 1
ATOM 654 O O . VAL A 1 81 ? 17.786 -8.281 -25.263 1.00 93.25 81 VAL A O 1
ATOM 657 N N . ASP A 1 82 ? 15.945 -8.668 -26.505 1.00 92.81 82 ASP A N 1
ATOM 658 C CA . ASP A 1 82 ? 16.641 -9.251 -27.647 1.00 92.81 82 ASP A CA 1
ATOM 659 C C . ASP A 1 82 ? 16.758 -8.223 -28.779 1.00 92.81 82 ASP A C 1
ATOM 661 O O . ASP A 1 82 ? 15.798 -7.536 -29.137 1.00 92.81 82 ASP A O 1
ATOM 665 N N . TRP A 1 83 ? 17.954 -8.089 -29.353 1.00 92.12 83 TRP A N 1
ATOM 666 C CA . TRP A 1 83 ? 18.208 -7.181 -30.470 1.00 92.12 83 TRP A CA 1
ATOM 667 C C . TRP A 1 83 ? 19.192 -7.776 -31.472 1.00 92.12 83 TRP A C 1
ATOM 669 O O . TRP A 1 83 ? 20.094 -8.540 -31.130 1.00 92.12 83 TRP A O 1
ATOM 679 N N . LYS A 1 84 ? 19.025 -7.391 -32.736 1.00 91.38 84 LYS A N 1
ATOM 680 C CA . LYS A 1 84 ? 19.916 -7.731 -33.845 1.00 91.38 84 LYS A CA 1
ATOM 681 C C . LYS A 1 84 ? 20.578 -6.462 -34.361 1.00 91.38 84 LYS A C 1
ATOM 683 O O . LYS A 1 84 ? 19.955 -5.406 -34.449 1.00 91.38 84 LYS A O 1
ATOM 688 N N . LEU A 1 85 ? 21.861 -6.558 -34.691 1.00 89.38 85 LEU A N 1
ATOM 689 C CA . LEU A 1 85 ? 22.572 -5.470 -35.348 1.00 89.38 85 LEU A CA 1
ATOM 690 C C . LEU A 1 85 ? 22.386 -5.591 -36.856 1.00 89.38 85 LEU A C 1
ATOM 692 O O . LEU A 1 85 ? 22.920 -6.510 -37.478 1.00 89.38 85 LEU A O 1
ATOM 696 N N . GLU A 1 86 ? 21.691 -4.632 -37.453 1.00 87.31 86 GLU A N 1
ATOM 697 C CA . GLU A 1 86 ? 21.695 -4.484 -38.902 1.00 87.31 86 GLU A CA 1
ATOM 698 C C . GLU A 1 86 ? 22.989 -3.790 -39.325 1.00 87.31 86 GLU A C 1
ATOM 700 O O . GLU A 1 86 ? 23.162 -2.580 -39.163 1.00 87.31 86 GLU A O 1
ATOM 705 N N . THR A 1 87 ? 23.923 -4.567 -39.871 1.00 87.69 87 THR A N 1
ATOM 706 C CA . THR A 1 87 ? 25.258 -4.096 -40.277 1.00 87.69 87 THR A CA 1
ATOM 707 C C . THR A 1 87 ? 25.208 -3.059 -41.399 1.00 87.69 87 THR A C 1
ATOM 709 O O . THR A 1 87 ? 26.029 -2.144 -41.411 1.00 87.69 87 THR A O 1
ATOM 712 N N . ASN A 1 88 ? 24.212 -3.147 -42.286 1.00 88.06 88 ASN A N 1
ATOM 713 C CA . ASN A 1 88 ? 24.019 -2.220 -43.406 1.00 88.06 88 ASN A CA 1
ATOM 714 C C . ASN A 1 88 ? 23.675 -0.794 -42.947 1.00 88.06 88 ASN A C 1
ATOM 716 O O . ASN A 1 88 ? 24.145 0.174 -43.536 1.00 88.06 88 ASN A O 1
ATOM 720 N N . ILE A 1 89 ? 22.878 -0.663 -41.881 1.00 85.38 89 ILE A N 1
ATOM 721 C CA . ILE A 1 89 ? 22.388 0.627 -41.358 1.00 85.38 89 ILE A CA 1
ATOM 722 C C . ILE A 1 89 ? 23.132 1.012 -40.062 1.00 85.38 89 ILE A C 1
ATOM 724 O O . ILE A 1 89 ? 22.987 2.121 -39.553 1.00 85.38 89 ILE A O 1
ATOM 728 N N . ARG A 1 90 ? 23.969 0.109 -39.524 1.00 82.62 90 ARG A N 1
ATOM 729 C CA . ARG A 1 90 ? 24.644 0.224 -38.216 1.00 82.62 90 ARG A CA 1
ATOM 730 C C . ARG A 1 90 ? 23.670 0.566 -37.083 1.00 82.62 90 ARG A C 1
ATOM 732 O O . ARG A 1 90 ? 24.007 1.321 -36.172 1.00 82.62 90 ARG A O 1
ATOM 739 N N . LYS A 1 91 ? 22.460 0.007 -37.138 1.00 85.81 91 LYS A N 1
ATOM 740 C CA . LYS A 1 91 ? 21.398 0.239 -36.153 1.00 85.81 91 LYS A CA 1
ATOM 741 C C . LYS A 1 91 ? 21.042 -1.065 -35.447 1.00 85.81 91 LYS A C 1
ATOM 743 O O . LYS A 1 91 ? 21.032 -2.130 -3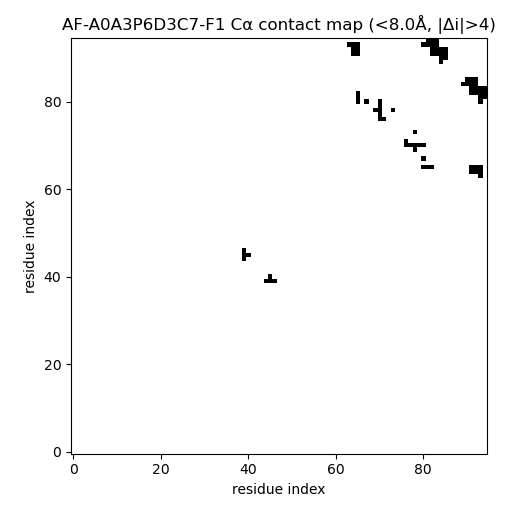6.060 1.00 85.81 91 LYS A O 1
ATOM 748 N N . LYS A 1 92 ? 20.772 -0.970 -34.144 1.00 86.50 92 LYS A N 1
ATOM 749 C CA . LYS A 1 92 ? 20.169 -2.063 -33.382 1.00 86.50 92 LYS A CA 1
ATOM 750 C C . LYS A 1 92 ? 18.667 -2.067 -33.641 1.00 86.50 92 LYS A C 1
ATOM 752 O O . LYS A 1 92 ? 18.003 -1.058 -33.397 1.00 86.50 92 LYS A O 1
ATOM 757 N N . THR A 1 93 ? 18.160 -3.195 -34.103 1.00 83.62 93 THR A N 1
ATOM 758 C CA . THR A 1 93 ? 16.732 -3.445 -34.280 1.00 83.62 93 THR A CA 1
ATOM 759 C C . THR A 1 93 ? 16.314 -4.462 -33.230 1.00 83.62 93 THR A C 1
ATOM 761 O O . THR A 1 93 ? 17.043 -5.422 -32.977 1.00 83.62 93 THR A O 1
ATOM 764 N N . ILE A 1 94 ? 15.181 -4.236 -32.572 1.00 86.06 94 ILE A N 1
ATOM 765 C CA . ILE A 1 94 ? 14.652 -5.198 -31.599 1.00 86.06 94 ILE A CA 1
ATOM 76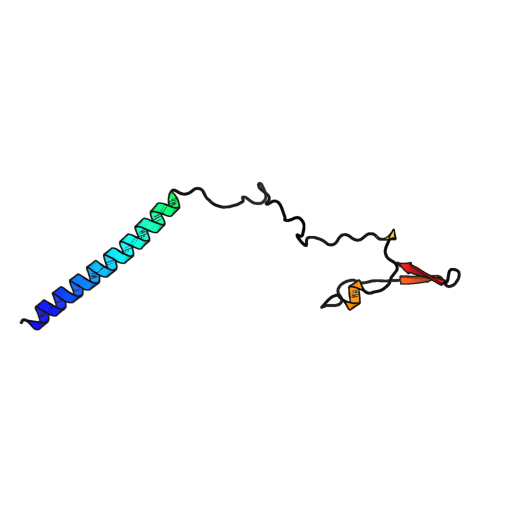6 C C . ILE A 1 94 ? 14.214 -6.448 -32.363 1.00 86.06 94 ILE A C 1
ATOM 768 O O . ILE A 1 94 ? 13.654 -6.330 -33.456 1.00 86.06 94 ILE A O 1
ATOM 772 N N . ALA A 1 95 ? 14.583 -7.612 -31.828 1.00 77.56 95 ALA A N 1
ATOM 773 C CA . ALA A 1 95 ? 14.424 -8.908 -32.479 1.00 77.56 95 ALA A CA 1
ATOM 774 C C . ALA A 1 95 ? 13.007 -9.474 -32.350 1.00 77.56 95 ALA A C 1
ATOM 776 O O . ALA A 1 95 ? 12.321 -9.154 -31.353 1.00 77.56 95 ALA A O 1
#

InterPro domains:
  IPR004497 NAD(P)H-quinone oxidoreductase subunit I [PTHR47275] (1-93)
  IPR017896 4Fe-4S ferredoxin-type, iron-sulphur binding domain [PF00037] (59-77)
  IPR017896 4Fe-4S ferredoxin-type, iron-sulphur binding domain [PS51379] (55-84)
  IPR017900 4Fe-4S ferredoxin, iron-sulphur binding, conserved site [PS00198] (64-75)

Mean predicted aligned error: 8.29 Å

Sequence (95 aa):
MLPMITGFMNYGQQTLRAARYIGQGFMITLSHTNRLPVTIQYPYEKLITSERFRGRIHFEFDKCIACEVCVRVCPIDLPVVDWKLETNIRKKTIA

pLDDT: mean 91.8, std 7.16, range [54.44, 97.62]

Solvent-accessible surface area (backbone atoms only — not comparable to full-atom values): 6292 Å² total; per-residue (Å²): 117,70,73,61,54,54,50,54,53,51,52,53,52,49,52,52,52,52,51,50,55,51,49,53,53,52,52,53,54,57,60,54,71,78,48,82,81,95,73,75,56,72,88,86,42,78,83,84,75,60,98,82,59,86,71,83,86,83,84,63,73,92,77,60,66,81,77,59,57,70,25,77,70,35,97,76,53,73,64,85,84,59,66,42,75,42,76,92,75,74,40,66,40,76,104

Organism: Brassica campestris (NCBI:txid3711)

Radius of gyration: 34.14 Å; Cα contacts (8 Å, |Δi|>4): 41; chains: 1; bounding box: 49×22×106 Å

Secondary structure (DSSP, 8-state):
-HHHHHHHHHHHHHHHHHHHHHHHHHHHHHHHHTSPP----TTTS-PPPPTT---SPP--GGG-----HHHHHSTT------EEEETTTTEEEE-